Protein AF-A0ABD0N6S3-F1 (afdb_monomer_lite)

Secondary structure (DSSP, 8-state):
------SSHHHHHHHHHHHHHHHHHHH-SSPPPPP--S---S------S--HHHHHHHHHT--SPPPP---PPP----

pLDDT: mean 87.51, std 9.23, range [63.94, 97.69]

Radius of gyration: 19.22 Å; chains: 1; bounding box: 30×53×46 Å

Foldseek 3Di:
DDDDDDPDPVVVVVVVLVVQQVCCQEPNLHWDDDDPDPDDPDDDRTHDDHHPNRVVVVVVPDPDDDDDDDDDDPDDPD

Organism: Cirrhinus mrigala (NCBI:txid683832)

Structure (mmCIF, N/CA/C/O backbone):
data_AF-A0ABD0N6S3-F1
#
_entry.id   AF-A0ABD0N6S3-F1
#
loop_
_atom_site.group_PDB
_atom_site.id
_atom_site.type_symbol
_atom_site.label_atom_id
_atom_site.label_alt_id
_atom_site.label_comp_id
_atom_site.label_asym_id
_atom_site.label_entity_id
_atom_site.label_seq_id
_atom_site.pdbx_PDB_ins_code
_atom_site.Cartn_x
_atom_site.Cartn_y
_atom_site.Cartn_z
_atom_site.occupancy
_atom_site.B_iso_or_equiv
_atom_site.auth_seq_id
_atom_site.auth_comp_id
_atom_site.auth_asym_id
_atom_site.auth_atom_id
_atom_site.pdbx_PDB_model_num
ATOM 1 N N . THR A 1 1 ? -1.789 -4.493 -22.568 1.00 76.88 1 THR A N 1
ATOM 2 C CA . THR A 1 1 ? -0.673 -4.341 -21.609 1.00 76.88 1 THR A CA 1
ATOM 3 C C . THR A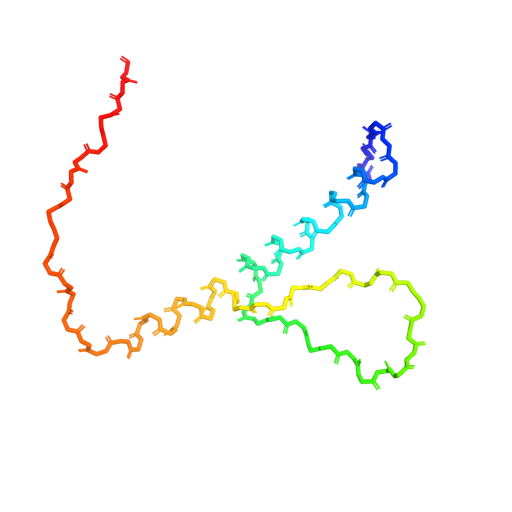 1 1 ? 0.065 -3.057 -21.905 1.00 76.88 1 THR A C 1
ATOM 5 O O . THR A 1 1 ? 0.351 -2.817 -23.069 1.00 76.88 1 THR A O 1
ATOM 8 N N . ILE A 1 2 ? 0.332 -2.224 -20.896 1.00 91.31 2 ILE A N 1
ATOM 9 C CA . ILE A 1 2 ? 1.095 -0.971 -21.045 1.00 91.31 2 ILE A CA 1
ATOM 10 C C . ILE A 1 2 ? 2.522 -1.222 -20.546 1.00 91.31 2 ILE A C 1
ATOM 12 O O . ILE A 1 2 ? 2.696 -1.808 -19.478 1.00 91.31 2 ILE A O 1
ATOM 16 N N . GLY A 1 3 ? 3.532 -0.815 -21.319 1.00 92.75 3 GLY A N 1
ATOM 17 C CA . GLY A 1 3 ? 4.948 -0.964 -20.975 1.00 92.75 3 GLY A CA 1
ATOM 18 C C . GLY A 1 3 ? 5.610 0.378 -20.662 1.00 92.75 3 GLY A C 1
ATOM 19 O O . GLY A 1 3 ? 5.322 1.376 -21.315 1.00 92.75 3 GLY A O 1
ATOM 20 N N . PHE A 1 4 ? 6.523 0.391 -19.688 1.00 93.19 4 PHE A N 1
ATOM 21 C CA . PHE A 1 4 ? 7.311 1.571 -19.320 1.00 93.19 4 PHE A CA 1
ATOM 22 C C . PHE A 1 4 ? 8.800 1.284 -19.513 1.00 93.19 4 PHE A C 1
ATOM 24 O O . PHE A 1 4 ? 9.314 0.292 -18.993 1.00 93.19 4 PHE A O 1
ATOM 31 N N . LYS A 1 5 ? 9.509 2.167 -20.224 1.00 95.56 5 LYS A N 1
ATOM 32 C CA . LYS A 1 5 ? 10.973 2.134 -20.321 1.00 95.56 5 LYS A CA 1
ATOM 33 C C . LYS A 1 5 ? 11.558 3.040 -19.241 1.00 95.56 5 LYS A C 1
ATOM 35 O O . LYS A 1 5 ? 11.239 4.223 -19.194 1.00 95.56 5 LYS A O 1
ATOM 40 N N . LEU A 1 6 ? 12.405 2.484 -18.376 1.00 97.06 6 LEU A N 1
ATOM 41 C CA . LEU A 1 6 ? 13.072 3.224 -17.301 1.00 97.06 6 LEU A CA 1
ATOM 42 C C . LEU A 1 6 ? 14.591 3.289 -17.537 1.00 97.06 6 LEU A C 1
ATOM 44 O O . LEU A 1 6 ? 15.128 2.404 -18.203 1.00 97.06 6 LEU A O 1
ATOM 48 N N . PRO A 1 7 ? 15.302 4.282 -16.964 1.00 97.69 7 PRO A N 1
ATOM 49 C CA . PRO A 1 7 ? 16.736 4.479 -17.211 1.00 97.69 7 PRO A CA 1
ATOM 50 C C . PRO A 1 7 ? 17.635 3.308 -16.789 1.00 97.69 7 PRO A C 1
ATOM 52 O O . PRO A 1 7 ? 18.728 3.149 -17.318 1.00 97.69 7 PRO A O 1
ATOM 55 N N . ASN A 1 8 ? 17.214 2.501 -15.807 1.00 96.75 8 ASN A N 1
ATOM 56 C CA . ASN A 1 8 ? 17.957 1.330 -15.337 1.00 96.75 8 ASN A CA 1
ATOM 57 C C . ASN A 1 8 ? 17.042 0.331 -14.599 1.00 96.75 8 ASN A C 1
ATOM 59 O O . ASN A 1 8 ? 15.917 0.653 -14.207 1.00 96.75 8 ASN A O 1
ATOM 63 N N . HIS A 1 9 ? 17.547 -0.883 -14.350 1.00 93.94 9 HIS A N 1
ATOM 64 C CA . HIS A 1 9 ? 16.784 -1.939 -13.669 1.00 93.94 9 HIS A CA 1
ATOM 65 C C . HIS A 1 9 ? 16.400 -1.577 -12.220 1.00 93.94 9 HIS A C 1
ATOM 67 O O . HIS A 1 9 ? 15.371 -2.034 -11.720 1.00 93.94 9 HIS A O 1
ATOM 73 N N . ARG A 1 10 ? 17.201 -0.748 -11.528 1.00 94.62 10 ARG A N 1
ATOM 74 C CA . ARG A 1 10 ? 16.905 -0.309 -10.153 1.00 94.62 10 ARG A CA 1
ATOM 75 C C . ARG A 1 10 ? 15.664 0.581 -10.125 1.00 94.62 10 ARG A C 1
ATOM 77 O O . ARG A 1 10 ? 14.830 0.422 -9.236 1.00 94.62 10 ARG A O 1
ATOM 84 N N . ALA A 1 11 ? 15.512 1.464 -11.111 1.00 96.19 11 ALA A N 1
ATOM 85 C CA . AL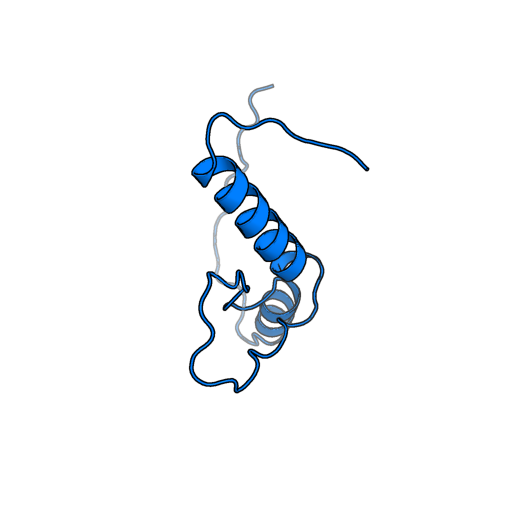A A 1 11 ? 14.331 2.301 -11.276 1.00 96.19 11 ALA A CA 1
ATOM 86 C C . ALA A 1 11 ? 13.079 1.450 -11.533 1.00 96.19 11 ALA A C 1
ATOM 88 O O . ALA A 1 11 ? 12.066 1.657 -10.872 1.00 96.19 11 ALA A O 1
ATOM 89 N N . ALA A 1 12 ? 13.162 0.439 -12.406 1.00 94.50 12 ALA A N 1
ATOM 90 C CA . ALA A 1 12 ? 12.052 -0.490 -12.646 1.00 94.50 12 ALA A CA 1
ATOM 91 C C . ALA A 1 12 ? 11.654 -1.257 -11.372 1.00 94.50 12 ALA A C 1
ATOM 93 O O . ALA A 1 12 ? 10.479 -1.333 -11.014 1.00 94.50 12 ALA A O 1
ATOM 94 N N . LYS A 1 13 ? 12.649 -1.751 -10.626 1.00 92.88 13 LYS A N 1
ATOM 95 C CA . LYS A 1 13 ? 12.444 -2.424 -9.338 1.00 92.88 13 LYS A CA 1
ATOM 96 C C . LYS A 1 13 ? 11.793 -1.498 -8.300 1.00 92.88 13 LYS A C 1
ATOM 98 O O . LYS A 1 13 ? 10.925 -1.937 -7.548 1.00 92.88 13 LYS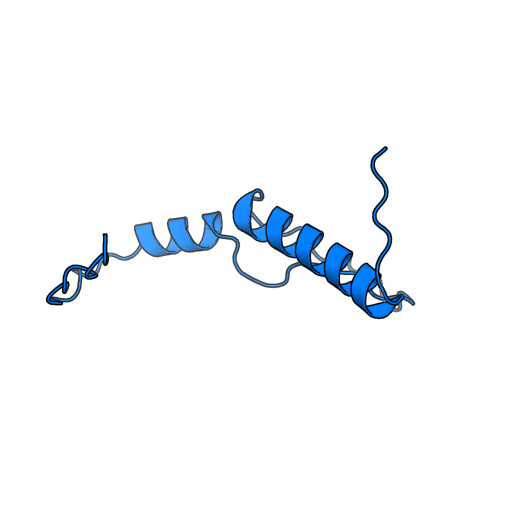 A O 1
ATOM 103 N N . ARG A 1 14 ? 12.178 -0.217 -8.271 1.00 93.62 14 ARG A N 1
ATOM 104 C CA . ARG A 1 14 ? 11.567 0.802 -7.405 1.00 93.62 14 ARG A CA 1
ATOM 105 C C . ARG A 1 14 ? 10.128 1.111 -7.810 1.00 93.62 14 ARG A C 1
ATOM 107 O O . ARG A 1 14 ? 9.285 1.172 -6.924 1.00 93.62 14 ARG A O 1
ATOM 114 N N . LEU A 1 15 ? 9.846 1.274 -9.104 1.00 94.38 15 LEU A N 1
ATOM 115 C CA . LEU A 1 15 ? 8.487 1.495 -9.606 1.00 94.38 15 LEU A CA 1
ATOM 116 C C . LEU A 1 15 ? 7.564 0.374 -9.131 1.00 94.38 15 LEU A C 1
ATOM 118 O O . LEU A 1 15 ? 6.550 0.638 -8.494 1.00 94.38 15 LEU A O 1
ATOM 122 N N . TRP A 1 16 ? 7.976 -0.875 -9.352 1.00 92.00 16 TRP A N 1
ATOM 123 C CA . TRP A 1 16 ? 7.224 -2.038 -8.899 1.00 92.00 16 TRP A CA 1
ATOM 124 C C . TRP A 1 16 ? 6.980 -2.029 -7.381 1.00 92.00 16 TRP A C 1
ATOM 126 O O . TRP A 1 16 ? 5.841 -2.187 -6.945 1.00 92.00 16 TRP A O 1
ATOM 136 N N . LYS A 1 17 ? 8.020 -1.767 -6.573 1.00 92.69 17 LYS A N 1
ATOM 137 C CA . LYS A 1 17 ? 7.898 -1.641 -5.110 1.00 92.69 17 LYS A CA 1
ATOM 138 C C . LYS A 1 17 ? 6.853 -0.596 -4.711 1.00 92.69 17 LYS A C 1
ATOM 140 O O . LYS A 1 17 ? 5.971 -0.897 -3.912 1.00 92.69 17 LYS A O 1
ATOM 145 N N . VAL A 1 18 ? 6.940 0.604 -5.285 1.00 94.00 18 VAL A N 1
ATOM 146 C CA . VAL A 1 18 ? 6.029 1.716 -4.982 1.00 94.00 18 VAL A CA 1
ATOM 147 C C . VAL A 1 18 ? 4.598 1.378 -5.391 1.00 94.00 18 VAL A C 1
ATOM 149 O O . VAL A 1 18 ? 3.679 1.641 -4.622 1.00 94.00 18 VAL A O 1
ATOM 152 N N . CYS A 1 19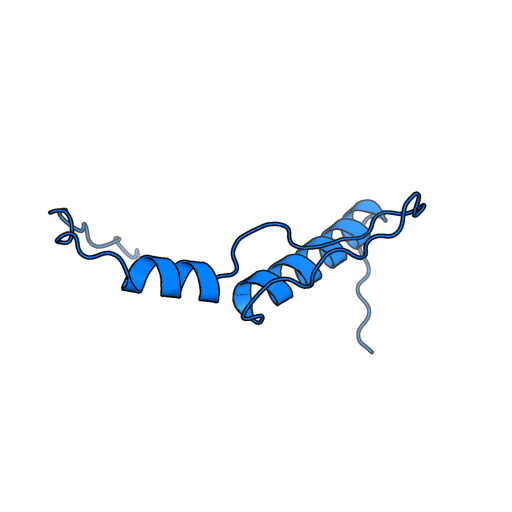 ? 4.387 0.750 -6.552 1.00 93.62 19 CYS A N 1
ATOM 153 C CA . CYS A 1 19 ? 3.056 0.317 -6.980 1.00 93.62 19 CYS A CA 1
ATOM 154 C C . CYS A 1 19 ? 2.423 -0.658 -5.976 1.00 93.62 19 CYS A C 1
ATOM 156 O O . CYS A 1 19 ? 1.262 -0.483 -5.604 1.00 93.62 19 CYS A O 1
ATOM 158 N N . VAL A 1 20 ? 3.186 -1.646 -5.496 1.00 92.69 20 VAL A N 1
ATOM 159 C CA . VAL A 1 20 ? 2.713 -2.617 -4.494 1.00 92.69 20 VAL A CA 1
ATOM 160 C C . VAL A 1 20 ? 2.400 -1.937 -3.157 1.00 92.69 20 VAL A C 1
ATOM 162 O O . VAL A 1 20 ? 1.347 -2.191 -2.566 1.00 92.69 20 VAL A O 1
ATOM 165 N N . GLU A 1 21 ? 3.282 -1.054 -2.682 1.00 93.56 21 GLU A N 1
ATOM 166 C CA . GLU A 1 21 ? 3.098 -0.312 -1.428 1.00 93.56 21 GLU A CA 1
ATOM 167 C C . GLU A 1 21 ? 1.884 0.616 -1.489 1.00 93.56 21 GLU A C 1
ATOM 169 O O . GLU A 1 21 ? 1.041 0.582 -0.595 1.00 93.56 21 GLU A O 1
ATOM 174 N N . HIS A 1 22 ? 1.753 1.390 -2.566 1.00 95.81 22 HIS A N 1
ATOM 175 C CA . HIS A 1 22 ? 0.645 2.316 -2.769 1.00 95.81 22 HIS A CA 1
ATOM 176 C C . HIS A 1 22 ? -0.691 1.573 -2.862 1.00 95.81 22 HIS A C 1
ATOM 178 O O . HIS A 1 22 ? -1.655 1.935 -2.187 1.00 95.81 22 HIS A O 1
ATOM 184 N N . HIS A 1 23 ? -0.754 0.505 -3.662 1.00 95.12 23 HIS A N 1
ATOM 185 C CA . HIS A 1 23 ? -1.950 -0.325 -3.748 1.00 95.12 23 HIS A CA 1
ATOM 186 C C . HIS A 1 23 ? -2.339 -0.866 -2.367 1.00 95.12 23 HIS A C 1
ATOM 188 O O . HIS A 1 23 ? -3.476 -0.695 -1.934 1.00 95.12 23 HIS A O 1
ATOM 194 N N . THR A 1 24 ? -1.386 -1.449 -1.636 1.00 94.69 24 THR A N 1
ATOM 195 C CA . THR A 1 24 ? -1.670 -2.028 -0.318 1.00 94.69 24 THR A CA 1
ATOM 196 C C . THR A 1 24 ? -2.108 -0.971 0.695 1.00 94.69 24 THR A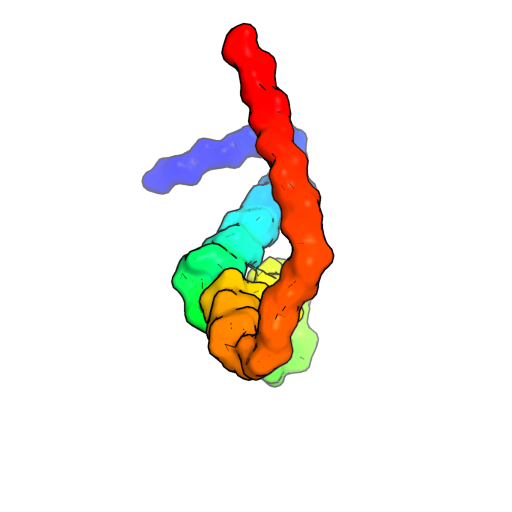 C 1
ATOM 198 O O . THR A 1 24 ? -3.080 -1.182 1.413 1.00 94.69 24 THR A O 1
ATOM 201 N N . PHE A 1 25 ? -1.438 0.181 0.747 1.00 95.56 25 PHE A N 1
ATOM 202 C CA . PHE A 1 25 ? -1.731 1.224 1.728 1.00 95.56 25 PHE A CA 1
ATOM 203 C C . PHE A 1 25 ? -3.097 1.889 1.515 1.00 95.56 25 PHE A C 1
ATOM 205 O O . PHE A 1 25 ? -3.835 2.067 2.487 1.00 95.56 25 PHE A O 1
ATOM 212 N N . PHE A 1 26 ? -3.426 2.254 0.270 1.00 96.50 26 PHE A N 1
ATOM 213 C CA . PHE A 1 26 ? -4.627 3.036 -0.046 1.00 96.50 26 PHE A CA 1
ATOM 214 C C . PHE A 1 26 ? -5.848 2.177 -0.388 1.00 96.50 26 PHE A C 1
ATOM 216 O O . PHE A 1 26 ? -6.975 2.600 -0.141 1.00 96.50 26 PHE A O 1
ATOM 223 N N . ARG A 1 27 ? -5.656 0.993 -0.990 1.00 95.50 27 ARG A N 1
ATOM 224 C CA . ARG A 1 27 ? -6.774 0.153 -1.453 1.00 95.50 27 ARG A CA 1
ATOM 225 C C . ARG A 1 27 ? -7.138 -0.959 -0.479 1.00 95.50 27 ARG A C 1
ATOM 227 O O . ARG A 1 27 ? -8.316 -1.286 -0.382 1.00 95.50 27 ARG A O 1
ATOM 234 N N . LEU A 1 28 ? -6.170 -1.549 0.227 1.00 94.50 28 LEU A N 1
ATOM 235 C CA . LEU A 1 28 ? -6.433 -2.718 1.071 1.00 94.50 28 LEU A CA 1
ATOM 236 C C . LEU A 1 28 ? -6.800 -2.345 2.517 1.00 94.50 28 LEU A C 1
ATOM 238 O O . LEU A 1 28 ? -6.266 -1.421 3.134 1.00 94.50 28 LEU A O 1
ATOM 242 N N . VAL A 1 29 ? -7.719 -3.126 3.088 1.00 92.94 29 VAL A N 1
ATOM 243 C CA . VAL A 1 29 ? -8.192 -2.996 4.479 1.00 92.94 29 VAL A CA 1
ATOM 244 C C . VAL A 1 29 ? -7.128 -3.459 5.480 1.00 92.94 29 VAL A C 1
ATOM 246 O O . VAL A 1 29 ? -7.062 -2.935 6.594 1.00 92.94 29 VAL A O 1
ATOM 249 N N . SER A 1 30 ? -6.293 -4.414 5.081 1.00 89.19 30 SER A N 1
ATOM 250 C CA . SER A 1 30 ? -5.161 -4.953 5.835 1.00 89.19 30 SER A CA 1
ATOM 251 C C . SER A 1 30 ? -4.092 -5.461 4.861 1.00 89.19 30 SER A C 1
ATOM 253 O O . SER A 1 30 ? -4.444 -5.874 3.753 1.00 89.19 30 SER A O 1
ATOM 255 N N . PRO A 1 31 ? -2.802 -5.453 5.243 1.00 87.81 31 PRO A N 1
ATOM 256 C CA . PRO A 1 31 ? -1.761 -6.074 4.431 1.00 87.81 31 PRO A CA 1
ATOM 257 C C . PRO A 1 31 ? -1.936 -7.598 4.374 1.00 87.81 31 PRO A C 1
ATOM 259 O O . PRO A 1 31 ? -2.460 -8.206 5.308 1.00 87.81 31 PRO A O 1
ATOM 262 N N . GLU A 1 32 ? -1.469 -8.214 3.287 1.00 84.38 32 GLU A N 1
ATOM 263 C CA . GLU A 1 32 ? -1.393 -9.674 3.170 1.00 84.38 32 GLU A CA 1
ATOM 264 C C . GLU A 1 32 ? -0.400 -10.239 4.198 1.00 84.38 32 GLU A C 1
ATOM 266 O O . GLU A 1 32 ? 0.678 -9.675 4.419 1.00 84.38 32 GLU A O 1
ATOM 271 N N . THR A 1 33 ? -0.751 -11.361 4.829 1.00 81.50 33 THR A N 1
ATOM 272 C CA . THR A 1 33 ? 0.118 -12.006 5.813 1.00 81.50 33 THR A CA 1
ATOM 273 C C . THR A 1 33 ? 1.359 -12.587 5.126 1.00 81.50 33 THR A C 1
ATOM 275 O O . THR A 1 33 ? 1.254 -13.268 4.102 1.00 81.50 33 THR A O 1
ATOM 278 N N . PRO A 1 34 ? 2.573 -12.330 5.649 1.00 77.75 34 PRO A N 1
ATOM 279 C CA . PRO A 1 34 ? 3.775 -12.889 5.055 1.00 77.75 34 PRO A CA 1
ATOM 280 C C . PRO A 1 34 ? 3.731 -14.426 5.149 1.00 77.75 34 PRO A C 1
ATOM 282 O O . PRO A 1 34 ? 3.477 -14.969 6.227 1.00 77.75 34 PRO A O 1
ATOM 285 N N . PRO A 1 35 ? 3.987 -15.153 4.045 1.00 75.94 35 PRO A N 1
ATOM 286 C CA . PRO A 1 35 ? 3.982 -16.608 4.066 1.00 75.94 35 PRO A CA 1
ATOM 287 C C . PRO A 1 35 ? 5.118 -17.122 4.955 1.00 75.94 35 PRO A C 1
ATOM 289 O O . PRO A 1 35 ? 6.256 -16.668 4.825 1.00 75.94 35 PRO A O 1
ATOM 292 N N . LYS A 1 36 ? 4.828 -18.117 5.803 1.00 72.69 36 LYS A N 1
ATOM 293 C CA . LYS A 1 36 ? 5.777 -18.778 6.723 1.00 72.69 36 LYS A CA 1
ATOM 294 C C . LYS A 1 36 ? 6.786 -19.691 5.997 1.00 72.69 36 LYS A C 1
ATOM 296 O O . LYS A 1 36 ? 7.028 -20.816 6.419 1.00 72.69 36 LYS A O 1
ATOM 301 N N . LYS A 1 37 ? 7.324 -19.263 4.852 1.00 72.31 37 LYS A N 1
ATOM 302 C CA . LYS A 1 37 ? 8.335 -20.022 4.104 1.00 72.31 37 LYS A CA 1
ATOM 303 C C . LYS A 1 37 ? 9.721 -19.576 4.551 1.00 72.31 37 LYS A C 1
ATOM 305 O O . LYS A 1 37 ? 10.091 -18.422 4.342 1.00 72.31 37 LYS A O 1
ATOM 310 N N . PHE A 1 38 ? 10.478 -20.499 5.129 1.00 63.94 38 PHE A N 1
ATOM 311 C CA . PHE A 1 38 ? 11.894 -20.307 5.404 1.00 63.94 38 PHE A CA 1
ATOM 312 C C . PHE A 1 38 ? 12.671 -20.357 4.074 1.00 63.94 38 PHE A C 1
ATOM 314 O O . PHE A 1 38 ? 12.399 -21.205 3.230 1.00 63.94 38 PHE A O 1
ATOM 321 N N . LEU A 1 39 ? 13.596 -19.409 3.881 1.00 65.94 39 LEU A N 1
ATOM 322 C CA . LEU A 1 39 ? 14.561 -19.339 2.766 1.00 65.94 39 LEU A CA 1
ATOM 323 C C . LEU A 1 39 ? 13.990 -19.111 1.355 1.00 65.94 39 LEU A C 1
ATOM 325 O O . LEU A 1 39 ? 14.192 -19.907 0.442 1.00 65.94 39 LEU A O 1
ATOM 329 N N . THR A 1 40 ? 13.336 -17.971 1.114 1.00 64.81 40 THR A N 1
ATOM 330 C CA . THR A 1 40 ? 12.967 -17.606 -0.265 1.00 64.81 40 THR A CA 1
ATOM 331 C C . THR A 1 40 ? 14.012 -16.685 -0.881 1.00 64.81 40 THR A C 1
ATOM 333 O O . THR A 1 40 ? 14.130 -15.538 -0.452 1.00 64.81 40 THR A O 1
ATOM 336 N N . LEU A 1 41 ? 14.733 -17.167 -1.896 1.00 70.88 41 LEU A N 1
ATOM 337 C CA . LEU A 1 41 ? 15.657 -16.353 -2.683 1.00 70.88 41 LEU A CA 1
ATOM 338 C C . LEU A 1 41 ? 14.864 -15.351 -3.538 1.00 70.88 41 LEU A C 1
ATOM 340 O O . LEU A 1 41 ? 13.955 -15.729 -4.275 1.00 70.88 41 LEU A O 1
ATOM 344 N N . GLY A 1 42 ? 15.191 -14.065 -3.414 1.00 68.94 42 GLY A N 1
ATOM 345 C CA . GLY A 1 42 ? 14.574 -12.986 -4.187 1.00 68.94 42 GLY A CA 1
ATOM 346 C C . GLY A 1 42 ? 13.909 -11.904 -3.334 1.00 68.94 42 GLY A C 1
ATOM 347 O O . GLY A 1 42 ? 13.436 -12.128 -2.222 1.00 68.94 42 GLY A O 1
ATOM 348 N N . SER A 1 43 ? 13.866 -10.687 -3.876 1.00 68.62 43 SER A N 1
ATOM 349 C CA . SER A 1 43 ? 13.207 -9.549 -3.232 1.00 68.62 43 SER A CA 1
ATOM 350 C C . SER A 1 43 ? 11.692 -9.680 -3.385 1.00 68.62 43 SER A C 1
ATOM 352 O O . SER A 1 43 ? 11.166 -9.534 -4.486 1.00 68.62 43 SER A O 1
ATOM 354 N N . LYS A 1 44 ? 10.987 -9.952 -2.284 1.00 72.94 44 LYS A N 1
ATOM 355 C CA . LYS A 1 44 ? 9.521 -9.915 -2.243 1.00 72.94 44 LYS A CA 1
ATOM 356 C C . LYS A 1 44 ? 9.081 -8.566 -1.692 1.00 72.94 44 LYS A C 1
ATOM 358 O O . LYS A 1 44 ? 9.228 -8.312 -0.500 1.00 72.94 44 LYS A O 1
ATOM 363 N N . PHE A 1 45 ? 8.570 -7.697 -2.558 1.00 80.12 45 PHE A N 1
ATOM 364 C CA . PHE A 1 45 ? 8.005 -6.423 -2.123 1.00 80.12 45 PHE A CA 1
ATOM 365 C C . PHE A 1 45 ? 6.675 -6.672 -1.430 1.00 80.12 45 PHE A C 1
ATOM 367 O O . PHE A 1 45 ? 5.747 -7.203 -2.034 1.00 80.12 45 PHE A O 1
ATOM 374 N N . ARG A 1 46 ? 6.612 -6.321 -0.148 1.00 82.62 46 ARG A N 1
ATOM 375 C CA . ARG A 1 46 ? 5.398 -6.348 0.661 1.00 82.62 46 ARG A CA 1
ATOM 376 C C . ARG A 1 46 ? 5.344 -5.094 1.505 1.00 82.62 46 ARG A C 1
ATOM 378 O O . ARG A 1 46 ? 6.375 -4.600 1.953 1.00 82.62 46 ARG A O 1
ATOM 385 N N . TYR A 1 47 ? 4.132 -4.623 1.733 1.00 87.19 47 TYR A N 1
ATOM 386 C CA . TYR A 1 47 ? 3.877 -3.553 2.676 1.00 87.19 47 TYR A CA 1
ATOM 387 C C . TYR A 1 47 ? 3.895 -4.112 4.107 1.00 87.19 47 TYR A C 1
ATOM 389 O O . TYR A 1 47 ? 3.199 -5.084 4.391 1.00 87.19 47 TYR A O 1
ATOM 397 N N . SER A 1 48 ? 4.686 -3.514 5.002 1.00 82.75 48 SER A N 1
ATOM 398 C CA . SER A 1 48 ? 4.885 -3.985 6.385 1.00 82.75 48 SER A CA 1
ATOM 399 C C . SER A 1 48 ? 4.337 -3.026 7.455 1.00 82.75 48 SER A C 1
ATOM 401 O O . SER A 1 48 ? 4.778 -3.070 8.599 1.00 82.75 48 SER A O 1
ATOM 403 N N . GLY A 1 49 ? 3.407 -2.136 7.096 1.00 89.25 49 GLY A N 1
ATOM 404 C CA . GLY A 1 49 ? 2.849 -1.115 7.993 1.00 89.25 49 GLY A CA 1
ATOM 405 C C . GLY A 1 49 ? 1.339 -1.230 8.216 1.00 89.25 49 GLY A C 1
ATOM 406 O O . GLY A 1 49 ? 0.704 -2.206 7.814 1.00 89.25 49 GLY A O 1
ATOM 407 N N . ARG A 1 50 ? 0.754 -0.191 8.832 1.00 91.12 50 ARG A N 1
ATOM 408 C CA . ARG A 1 50 ? -0.704 -0.026 8.930 1.00 91.12 50 ARG A CA 1
ATOM 409 C C . ARG A 1 50 ? -1.253 0.631 7.668 1.00 91.12 50 ARG A C 1
ATOM 411 O O . ARG A 1 50 ? -0.823 1.726 7.320 1.00 91.12 50 ARG A O 1
ATOM 418 N N . THR A 1 51 ? -2.238 0.015 7.019 1.00 95.88 51 THR A N 1
ATOM 419 C CA . THR A 1 51 ? -2.906 0.646 5.867 1.00 95.88 51 THR A CA 1
ATOM 420 C C . THR A 1 51 ? -3.659 1.906 6.294 1.00 95.88 51 THR A C 1
ATOM 422 O O . THR A 1 51 ? -3.961 2.101 7.477 1.00 95.88 51 THR A O 1
ATOM 425 N N . GLN A 1 52 ? -4.030 2.756 5.335 1.00 95.94 52 GLN A N 1
ATOM 426 C CA . GLN A 1 52 ? -4.842 3.941 5.611 1.00 95.94 52 GLN A CA 1
ATOM 427 C C . GLN A 1 52 ? -6.139 3.572 6.348 1.00 95.94 52 GLN A C 1
ATOM 429 O O . GLN A 1 52 ? -6.551 4.271 7.274 1.00 95.94 52 GLN A O 1
ATOM 434 N N . ALA A 1 53 ? -6.757 2.445 5.986 1.00 95.31 53 ALA A N 1
ATOM 435 C CA . ALA A 1 53 ? -7.980 1.966 6.619 1.00 95.31 53 ALA A CA 1
ATOM 436 C C . ALA A 1 53 ? -7.767 1.567 8.090 1.00 95.31 53 ALA A C 1
ATOM 438 O O . ALA A 1 53 ? -8.631 1.841 8.922 1.00 95.31 53 ALA A O 1
ATOM 439 N N . GLN A 1 54 ? -6.634 0.933 8.417 1.00 95.06 54 GLN A N 1
ATOM 440 C CA . GLN A 1 54 ? -6.274 0.601 9.801 1.00 95.06 54 GLN A CA 1
ATOM 441 C C . GLN A 1 54 ? -5.987 1.865 10.612 1.00 95.06 54 GLN A C 1
ATOM 443 O O . GLN A 1 54 ? -6.483 1.999 11.727 1.00 95.06 54 GLN A O 1
ATOM 448 N N . THR A 1 55 ? -5.248 2.815 10.035 1.00 95.38 55 THR A N 1
ATOM 449 C CA . THR A 1 55 ? -4.956 4.104 10.672 1.00 95.38 55 THR A CA 1
ATOM 450 C C . THR A 1 55 ? -6.238 4.885 10.948 1.00 95.38 55 THR A C 1
ATOM 452 O O . THR A 1 55 ? -6.441 5.325 12.073 1.00 95.38 55 THR A O 1
ATOM 455 N N . ARG A 1 56 ? -7.156 4.977 9.977 1.00 94.44 56 ARG A N 1
ATOM 456 C CA . ARG A 1 56 ? -8.444 5.666 10.153 1.00 94.44 56 ARG A CA 1
ATOM 457 C C . ARG A 1 56 ? -9.302 5.033 11.253 1.00 94.44 56 ARG A C 1
ATOM 459 O O . ARG A 1 56 ? -9.874 5.767 12.051 1.00 94.44 56 ARG A O 1
ATOM 466 N N . ARG A 1 57 ? -9.362 3.697 11.319 1.00 94.50 57 ARG A N 1
ATOM 467 C CA . ARG A 1 57 ? -10.070 2.961 12.386 1.00 94.50 57 ARG A CA 1
ATOM 468 C C . ARG A 1 57 ? -9.460 3.207 13.764 1.00 94.50 57 ARG A C 1
ATOM 470 O O . ARG A 1 57 ? -10.188 3.491 14.708 1.00 94.50 57 ARG A O 1
ATOM 477 N N . ALA A 1 58 ? -8.133 3.153 13.868 1.00 93.06 58 ALA A N 1
ATOM 478 C CA . ALA A 1 58 ? -7.442 3.466 15.114 1.00 93.06 58 ALA A CA 1
ATOM 479 C C . ALA A 1 58 ? -7.709 4.916 15.548 1.00 93.06 58 ALA A C 1
ATOM 481 O O . ALA A 1 58 ? -7.972 5.165 16.718 1.00 93.06 58 ALA A O 1
ATOM 482 N N . SER A 1 59 ? -7.711 5.865 14.605 1.00 91.44 59 SER A N 1
ATOM 483 C CA . SER A 1 59 ? -8.030 7.267 14.882 1.00 91.44 59 SER A CA 1
ATOM 484 C C . SER A 1 59 ? -9.472 7.481 15.346 1.00 91.44 59 SER A C 1
ATOM 486 O O . SER A 1 59 ? -9.686 8.296 16.234 1.00 91.44 59 SER A O 1
ATOM 488 N N . SER A 1 60 ? -10.456 6.755 14.802 1.00 91.19 60 SER A N 1
ATOM 489 C CA . SER A 1 60 ? -11.858 6.877 15.239 1.00 91.19 60 SER A CA 1
ATOM 490 C C . SER A 1 60 ? -12.126 6.308 16.634 1.00 91.19 60 SER A C 1
ATOM 492 O O . SER A 1 60 ? -13.144 6.629 17.230 1.00 91.19 60 SER A O 1
ATOM 494 N N . GLN A 1 61 ? -11.234 5.462 17.151 1.00 92.19 61 GLN A N 1
ATOM 495 C CA . GLN A 1 61 ? -11.338 4.877 18.494 1.00 92.19 61 GLN A CA 1
ATOM 496 C C . GLN A 1 61 ? -10.675 5.745 19.576 1.00 92.19 61 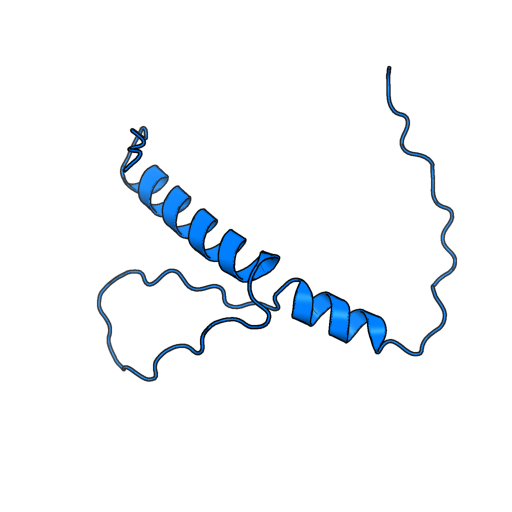GLN A C 1
ATOM 498 O O . GLN A 1 61 ? -10.646 5.371 20.746 1.00 92.19 61 GLN A O 1
ATOM 503 N N . ILE A 1 62 ? -10.118 6.898 19.201 1.00 91.06 62 ILE A N 1
ATOM 504 C CA . ILE A 1 62 ? -9.489 7.827 20.135 1.00 91.06 62 ILE A CA 1
ATOM 505 C C . ILE A 1 62 ? -10.586 8.577 20.908 1.00 91.06 62 ILE A C 1
ATOM 507 O O . ILE A 1 62 ? -11.314 9.373 20.328 1.00 91.06 62 ILE A O 1
ATOM 511 N N . VAL A 1 63 ? -10.668 8.354 22.225 1.00 91.56 63 VAL A N 1
ATOM 512 C CA . VAL A 1 63 ? -11.700 8.944 23.112 1.00 91.56 63 VAL A CA 1
ATOM 513 C C . VAL A 1 63 ? -11.293 10.314 23.686 1.00 91.56 63 VAL A C 1
ATOM 515 O O . VAL A 1 63 ? -12.105 11.019 24.274 1.00 91.56 63 VAL A O 1
ATOM 518 N N . ARG A 1 64 ? -10.033 10.735 23.519 1.00 89.31 64 ARG A N 1
ATOM 519 C CA . ARG A 1 64 ? -9.572 12.034 24.042 1.00 89.31 64 ARG A CA 1
ATOM 520 C C . ARG A 1 64 ? -10.123 13.202 23.206 1.00 89.31 64 ARG A C 1
ATOM 522 O O . ARG A 1 64 ? -10.212 13.067 21.982 1.00 89.31 64 ARG A O 1
ATOM 529 N N . PRO A 1 65 ? -10.398 14.366 23.822 1.00 88.12 65 PRO A N 1
ATOM 530 C CA . PRO A 1 65 ? -10.742 15.573 23.081 1.00 88.12 65 PRO A CA 1
ATOM 531 C C . PRO A 1 65 ? -9.624 15.952 22.099 1.00 88.12 65 PRO A C 1
ATOM 533 O O . PRO A 1 65 ? -8.435 15.689 22.332 1.00 88.12 65 PRO A O 1
ATOM 536 N N . ALA A 1 66 ? -10.013 16.556 20.975 1.00 86.19 66 ALA A N 1
ATOM 537 C CA . ALA A 1 66 ? -9.052 17.089 20.022 1.00 86.19 66 ALA A CA 1
ATOM 538 C C . ALA A 1 66 ? -8.192 18.159 20.719 1.00 86.19 66 ALA A C 1
ATOM 540 O O . ALA A 1 66 ? -8.732 18.971 21.472 1.00 86.19 66 ALA A O 1
ATOM 541 N N . PRO A 1 67 ? -6.865 18.167 20.503 1.00 89.62 67 PRO A N 1
ATOM 542 C CA . PRO A 1 67 ? -6.027 19.225 21.047 1.00 89.62 67 PRO A CA 1
ATOM 543 C C . PRO A 1 67 ? -6.475 20.569 20.466 1.00 89.62 67 PRO A C 1
ATOM 545 O O . PRO A 1 67 ? -6.939 20.621 19.325 1.00 89.62 67 PRO A O 1
ATOM 548 N N . TYR A 1 68 ? -6.321 21.649 21.229 1.00 92.75 68 TYR A N 1
ATOM 549 C CA . TYR A 1 68 ? -6.470 22.991 20.680 1.00 92.75 68 TYR A CA 1
ATOM 550 C C . TYR A 1 68 ? -5.276 23.287 19.768 1.00 92.75 68 TYR A C 1
ATOM 552 O O . TYR A 1 68 ? -4.125 23.112 20.167 1.00 92.75 68 TYR A O 1
ATOM 560 N N . PHE A 1 69 ? -5.547 23.706 18.537 1.00 90.25 69 PHE A N 1
ATOM 561 C CA . PHE A 1 69 ? -4.532 24.210 17.622 1.00 90.25 69 PHE A CA 1
ATOM 562 C C . PHE A 1 69 ? -5.150 25.260 16.710 1.00 90.25 69 PHE A C 1
ATOM 564 O O . PHE A 1 69 ? -6.214 25.049 16.124 1.00 90.25 69 PHE A O 1
ATOM 571 N N . GLU A 1 70 ? -4.455 26.379 16.554 1.00 92.12 70 GLU A N 1
ATOM 572 C CA . GLU A 1 70 ? -4.816 27.382 15.564 1.00 92.12 70 GLU A CA 1
ATOM 573 C C . GLU A 1 70 ? -4.394 26.890 14.179 1.00 92.12 70 GLU A C 1
ATOM 575 O O . GLU A 1 70 ? -3.219 26.643 13.900 1.00 92.12 70 GLU A O 1
ATOM 580 N N . ARG A 1 71 ? -5.374 26.694 13.295 1.00 87.06 71 ARG A N 1
ATOM 581 C CA . ARG A 1 71 ? -5.117 26.364 11.893 1.00 87.06 71 ARG A CA 1
ATOM 582 C C . ARG A 1 71 ? -4.812 27.655 11.147 1.00 87.06 71 ARG A C 1
ATOM 584 O O . ARG A 1 71 ? -5.714 28.457 10.931 1.00 87.06 71 ARG A O 1
ATOM 591 N N . SER A 1 72 ? -3.579 27.831 10.688 1.00 85.62 72 SER A N 1
ATOM 592 C CA . SER A 1 72 ? -3.296 28.854 9.684 1.00 85.62 72 SER A CA 1
ATOM 593 C C . SER A 1 72 ? -3.839 28.395 8.328 1.00 85.62 72 SER A C 1
ATOM 595 O O . SER A 1 72 ? -3.629 27.258 7.895 1.00 85.62 72 SER A O 1
ATOM 597 N N . SER A 1 73 ? -4.579 29.264 7.641 1.00 82.50 73 SER A N 1
ATOM 598 C CA . SER A 1 73 ? -4.951 29.014 6.251 1.00 82.50 73 SER A CA 1
ATOM 599 C C . SER A 1 73 ? -3.678 28.955 5.406 1.00 82.50 73 SER A C 1
ATOM 601 O O . SER A 1 73 ? -2.874 29.891 5.436 1.00 82.50 73 SER A O 1
ATOM 603 N N . SER A 1 74 ? -3.493 27.887 4.628 1.00 81.25 74 SER A N 1
ATOM 604 C CA . SER A 1 74 ? -2.434 27.857 3.617 1.00 81.25 74 SER A CA 1
ATOM 605 C C . SER A 1 74 ? -2.706 28.990 2.624 1.00 81.25 74 SER A C 1
ATOM 607 O O . SER A 1 74 ? -3.765 29.034 1.997 1.00 81.25 74 SER A O 1
ATOM 609 N N . LYS A 1 75 ? -1.763 29.932 2.491 1.00 78.25 75 LYS A N 1
ATOM 610 C CA . LYS A 1 75 ? -1.810 30.915 1.406 1.00 78.25 75 LYS A CA 1
ATOM 611 C C . LYS A 1 75 ? -1.677 30.140 0.097 1.00 78.25 75 LYS A C 1
ATOM 613 O O . LYS A 1 75 ? -0.618 29.585 -0.187 1.00 78.25 75 LYS A O 1
ATOM 618 N N . ARG A 1 76 ? -2.757 30.054 -0.677 1.00 75.50 76 ARG A N 1
ATOM 619 C CA . ARG A 1 76 ? -2.658 29.726 -2.099 1.00 75.50 76 ARG A CA 1
ATOM 620 C C . ARG A 1 76 ? -2.265 31.015 -2.801 1.00 75.50 76 ARG A C 1
ATOM 622 O O . ARG A 1 76 ? -3.050 31.955 -2.811 1.00 75.50 76 ARG A O 1
ATOM 629 N N . TYR A 1 77 ? -1.048 31.065 -3.327 1.00 72.62 77 TYR A N 1
ATOM 630 C CA . TYR A 1 77 ? -0.699 32.059 -4.333 1.00 72.62 77 TYR A CA 1
ATOM 631 C C . TYR A 1 77 ? -1.501 31.687 -5.586 1.00 72.62 77 TYR A C 1
ATOM 633 O O . TYR A 1 77 ? -1.250 30.632 -6.169 1.00 72.62 77 TYR A O 1
ATOM 641 N N . THR A 1 78 ? -2.549 32.453 -5.888 1.00 66.69 78 THR A N 1
ATOM 642 C CA . THR A 1 78 ? -3.175 32.464 -7.218 1.00 66.69 78 THR A CA 1
ATOM 643 C C . THR A 1 78 ? -2.341 33.306 -8.156 1.00 66.69 78 THR A C 1
ATOM 645 O O . THR A 1 78 ? -1.929 34.397 -7.697 1.00 66.69 78 THR A O 1
#

Sequence (78 aa):
TIGFKLPNHRAAKRLWKVCVEHHTFFRLVSPETPPKKFLTLGSKFRYSGRTQAQTRRASSQIVRPAPYFERSSSKRYT

InterPro domains:
  IPR000299 FERM domain [PS50057] (1-30)
  IPR011993 PH-like domain superfamily [G3DSA:2.30.29.30] (1-29)
  IPR014847 FERM adjacent [PF08736] (37-77)
  IPR014847 FERM adjacent [SM01195] (36-78)
  IPR018980 FERM, C-terminal PH-like domain [PF09380] (1-32)